Protein AF-A0A1G3V8Z4-F1 (afdb_monomer_lite)

Radius of gyration: 16.44 Å; chains: 1; bounding box: 43×36×38 Å

Structure (mmCIF, N/CA/C/O backbone):
data_AF-A0A1G3V8Z4-F1
#
_entry.id   AF-A0A1G3V8Z4-F1
#
loop_
_atom_site.group_PDB
_atom_site.id
_atom_site.type_symbol
_atom_site.label_atom_id
_atom_site.label_alt_id
_atom_site.label_comp_id
_atom_site.label_asym_id
_atom_site.label_entity_id
_atom_site.label_seq_id
_atom_site.pdbx_PDB_ins_code
_atom_site.Cartn_x
_atom_site.Cartn_y
_atom_site.Cartn_z
_atom_site.occupancy
_atom_site.B_iso_or_equiv
_atom_site.auth_seq_id
_atom_site.auth_comp_id
_atom_site.auth_asym_id
_atom_site.auth_atom_id
_atom_site.pdbx_PDB_model_num
ATOM 1 N N . MET A 1 1 ? 10.107 -20.177 -11.911 1.00 42.72 1 MET A N 1
ATOM 2 C CA . MET A 1 1 ? 11.393 -19.507 -11.635 1.00 42.72 1 MET A CA 1
ATOM 3 C C . MET A 1 1 ? 12.455 -20.242 -12.437 1.00 42.72 1 MET A C 1
ATOM 5 O O . MET A 1 1 ? 12.834 -21.337 -12.050 1.00 42.72 1 MET A O 1
ATOM 9 N N . ILE A 1 2 ? 12.814 -19.734 -13.619 1.00 44.28 2 ILE A N 1
ATOM 10 C CA . ILE A 1 2 ? 13.840 -20.361 -14.463 1.00 44.28 2 ILE A CA 1
ATOM 11 C C . ILE A 1 2 ? 15.127 -19.571 -14.281 1.00 44.28 2 ILE A C 1
ATOM 13 O O . ILE A 1 2 ? 15.196 -18.381 -14.577 1.00 44.28 2 ILE A O 1
ATOM 17 N N . ILE A 1 3 ? 16.106 -20.261 -13.706 1.00 46.72 3 ILE A N 1
ATOM 18 C CA . ILE A 1 3 ? 17.463 -19.794 -13.466 1.00 46.72 3 ILE A CA 1
ATOM 19 C C . ILE A 1 3 ? 18.136 -19.637 -14.830 1.00 46.72 3 ILE A C 1
ATOM 21 O O . ILE A 1 3 ? 18.336 -20.615 -15.544 1.00 46.72 3 ILE A O 1
ATOM 25 N N . GLY A 1 4 ? 18.450 -18.397 -15.198 1.00 43.81 4 GLY A N 1
ATOM 26 C CA . GLY A 1 4 ? 19.042 -18.045 -16.484 1.00 43.81 4 GLY A CA 1
ATOM 27 C C . GLY A 1 4 ? 20.479 -17.560 -16.355 1.00 43.81 4 GLY A C 1
ATOM 28 O O . GLY A 1 4 ? 20.749 -16.394 -16.602 1.00 43.81 4 GLY A O 1
ATOM 29 N N . PHE A 1 5 ? 21.393 -18.468 -16.016 1.00 53.53 5 PHE A N 1
ATOM 30 C CA . PHE A 1 5 ? 22.788 -18.410 -16.472 1.00 53.53 5 PHE A CA 1
ATOM 31 C C . PHE A 1 5 ? 23.198 -19.791 -16.986 1.00 53.53 5 PHE A C 1
ATOM 33 O O . PHE A 1 5 ? 24.190 -20.374 -16.564 1.00 53.53 5 PHE A O 1
ATOM 40 N N . THR A 1 6 ? 22.435 -20.339 -17.928 1.00 53.50 6 THR A N 1
ATOM 41 C CA . THR A 1 6 ? 22.900 -21.466 -18.741 1.00 53.50 6 THR A CA 1
ATOM 42 C C . THR A 1 6 ? 23.665 -20.908 -19.947 1.00 53.50 6 THR A C 1
ATOM 44 O O . THR A 1 6 ? 23.165 -20.792 -21.058 1.00 53.50 6 THR A O 1
ATOM 47 N N . TRP A 1 7 ? 24.896 -20.484 -19.628 1.00 56.97 7 TRP A N 1
ATOM 48 C CA . TRP A 1 7 ? 26.068 -20.233 -20.484 1.00 56.97 7 TRP A CA 1
ATOM 49 C C . TRP A 1 7 ? 26.006 -19.144 -21.574 1.00 56.97 7 TRP A C 1
ATOM 51 O O . TRP A 1 7 ? 26.654 -19.233 -22.609 1.00 56.97 7 TRP A O 1
ATOM 61 N N . GLY A 1 8 ? 25.246 -18.080 -21.340 1.00 53.09 8 GLY A N 1
ATOM 62 C CA . GLY A 1 8 ? 25.107 -16.972 -22.297 1.00 53.09 8 GLY A CA 1
ATOM 63 C C . GLY A 1 8 ? 23.977 -16.026 -21.909 1.00 53.09 8 GLY A C 1
ATOM 64 O O . GLY A 1 8 ? 23.250 -15.532 -22.763 1.00 53.09 8 GLY A O 1
ATOM 65 N N . GLY A 1 9 ? 23.769 -15.858 -20.600 1.00 51.03 9 GLY A N 1
ATOM 66 C CA . GLY A 1 9 ? 22.591 -15.238 -19.998 1.00 51.03 9 GLY A CA 1
ATOM 67 C C . GLY A 1 9 ? 22.675 -13.721 -19.978 1.00 51.03 9 GLY A C 1
ATOM 68 O O . GLY A 1 9 ? 22.992 -13.123 -18.954 1.00 51.03 9 GLY A O 1
ATOM 69 N N . TRP A 1 10 ? 22.366 -13.087 -21.101 1.00 54.66 10 TRP A N 1
ATOM 70 C CA . TRP A 1 10 ? 22.094 -11.656 -21.117 1.00 54.66 10 TRP A CA 1
ATOM 71 C C . TRP A 1 10 ? 20.652 -11.490 -20.655 1.00 54.66 10 TRP A C 1
ATOM 73 O O . TRP A 1 10 ? 19.717 -11.577 -21.451 1.00 54.66 10 TRP A O 1
ATOM 83 N N . VAL A 1 11 ? 20.448 -11.279 -19.353 1.00 57.56 11 VAL A N 1
ATOM 84 C CA . VAL A 1 11 ? 19.196 -10.661 -18.914 1.00 57.56 11 VAL A CA 1
ATOM 85 C C . VAL A 1 11 ? 19.177 -9.298 -19.593 1.00 57.56 11 VAL A C 1
ATOM 87 O O . VAL A 1 11 ? 19.988 -8.429 -19.271 1.00 57.56 11 VAL A O 1
ATOM 90 N N . THR A 1 12 ? 18.336 -9.142 -20.617 1.00 62.09 12 THR A N 1
ATOM 91 C CA . THR A 1 12 ? 18.267 -7.869 -21.338 1.00 62.09 12 THR A CA 1
ATOM 92 C C . THR A 1 12 ? 17.927 -6.772 -20.334 1.00 62.09 12 THR A C 1
ATOM 94 O O . THR A 1 12 ? 17.122 -6.992 -19.424 1.00 62.09 12 THR A O 1
ATOM 97 N N . GLY A 1 13 ? 18.546 -5.595 -20.465 1.00 62.88 13 GLY A N 1
ATOM 98 C CA . GLY A 1 13 ? 18.345 -4.497 -19.513 1.00 62.88 13 GLY A CA 1
ATOM 99 C C . GLY A 1 13 ? 16.862 -4.195 -19.263 1.00 62.88 13 GLY A C 1
ATOM 100 O O . GLY A 1 13 ? 16.480 -3.916 -18.132 1.00 62.88 13 GLY A O 1
ATOM 101 N N . ALA A 1 14 ? 16.014 -4.374 -20.280 1.00 64.25 14 ALA A N 1
ATOM 102 C CA . ALA A 1 14 ? 14.564 -4.234 -20.181 1.00 64.25 14 ALA A CA 1
ATOM 103 C C . ALA A 1 14 ? 13.907 -5.236 -19.208 1.00 64.25 14 ALA A C 1
ATOM 105 O O . ALA A 1 14 ? 13.059 -4.848 -18.405 1.00 64.25 14 ALA A O 1
ATOM 106 N N . THR A 1 15 ? 14.302 -6.514 -19.232 1.00 68.81 15 THR A N 1
ATOM 107 C CA . THR A 1 15 ? 13.779 -7.528 -18.301 1.00 68.81 15 THR A CA 1
ATOM 108 C C . THR A 1 15 ? 14.223 -7.240 -16.868 1.00 68.81 15 THR A C 1
ATOM 110 O O . THR A 1 15 ? 13.401 -7.288 -15.954 1.00 68.81 15 THR A O 1
ATOM 113 N N . SER A 1 16 ? 15.494 -6.874 -16.674 1.00 69.31 16 SER A N 1
ATOM 114 C CA . SER A 1 16 ? 16.013 -6.474 -15.360 1.00 69.31 16 SER A CA 1
ATOM 115 C C . SER A 1 16 ? 15.283 -5.247 -14.813 1.00 69.31 16 SER A C 1
ATOM 117 O O . SER A 1 16 ? 14.857 -5.252 -13.662 1.00 69.31 16 SER A O 1
ATOM 119 N N . GLN A 1 17 ? 15.075 -4.215 -15.638 1.00 72.56 17 GLN A N 1
ATOM 120 C CA . GLN A 1 17 ? 14.360 -2.999 -15.243 1.00 72.56 17 GLN A CA 1
ATOM 121 C C . GLN A 1 17 ? 12.909 -3.275 -14.852 1.00 72.56 17 GLN A C 1
ATOM 123 O O . GLN A 1 17 ? 12.447 -2.743 -13.845 1.00 72.56 17 GLN A O 1
ATOM 128 N N . LYS A 1 18 ? 12.202 -4.137 -15.594 1.00 75.69 18 LYS A N 1
ATOM 129 C CA . LYS A 1 18 ? 10.830 -4.519 -15.245 1.00 75.69 18 LYS A CA 1
ATOM 130 C C . LYS A 1 18 ? 10.768 -5.228 -13.891 1.00 75.69 18 LYS A C 1
ATOM 132 O O . LYS A 1 18 ? 9.950 -4.853 -13.056 1.00 75.69 18 LYS A O 1
ATOM 137 N N . MET A 1 19 ? 11.661 -6.191 -13.646 1.00 76.69 19 MET A N 1
ATOM 138 C CA . MET A 1 19 ? 11.708 -6.888 -12.355 1.00 76.69 19 MET A CA 1
ATOM 139 C C . MET A 1 19 ? 12.045 -5.945 -11.196 1.00 76.69 19 MET A C 1
ATOM 141 O O . MET A 1 19 ? 11.448 -6.053 -10.128 1.00 76.69 19 MET A O 1
ATOM 145 N N . ILE A 1 20 ? 12.963 -4.995 -11.402 1.00 79.81 20 ILE A N 1
ATOM 146 C CA . ILE A 1 20 ? 13.282 -3.974 -10.396 1.00 79.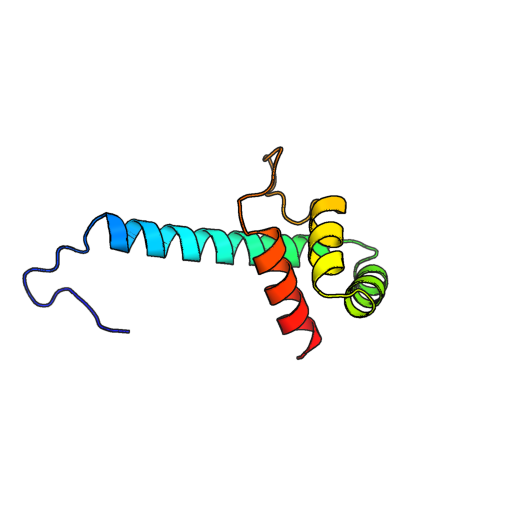81 20 ILE A CA 1
ATOM 147 C C . ILE A 1 20 ? 12.057 -3.094 -10.126 1.00 79.81 20 ILE A C 1
ATOM 149 O O . ILE A 1 20 ? 11.735 -2.856 -8.967 1.00 79.81 20 ILE A O 1
ATOM 153 N N . GLY A 1 21 ? 11.347 -2.649 -11.167 1.00 79.94 21 GLY A N 1
ATOM 154 C CA . GLY A 1 21 ? 10.139 -1.833 -11.022 1.00 79.94 21 GLY A CA 1
ATOM 155 C C . GLY A 1 21 ? 9.044 -2.530 -10.212 1.00 79.94 21 GLY A C 1
ATOM 156 O O . GLY A 1 21 ? 8.496 -1.938 -9.285 1.00 79.94 21 GLY A O 1
ATOM 157 N N . GLU A 1 22 ? 8.777 -3.805 -10.502 1.00 82.19 22 GLU A N 1
ATOM 158 C CA . GLU A 1 22 ? 7.805 -4.610 -9.751 1.00 82.19 22 GLU A CA 1
ATOM 159 C C . GLU A 1 22 ? 8.241 -4.822 -8.291 1.00 82.19 22 GLU A C 1
ATOM 161 O O . GLU A 1 22 ? 7.434 -4.658 -7.376 1.00 82.19 22 GLU A O 1
ATOM 166 N N . ALA A 1 23 ? 9.523 -5.113 -8.047 1.00 82.81 23 ALA A N 1
ATOM 167 C CA . ALA A 1 23 ? 10.057 -5.288 -6.695 1.00 82.81 23 ALA A CA 1
ATOM 168 C C . ALA A 1 23 ? 10.014 -3.990 -5.870 1.00 82.81 23 ALA A C 1
ATOM 170 O O . ALA A 1 23 ? 9.689 -4.013 -4.678 1.00 82.81 23 ALA A O 1
ATOM 171 N N . VAL A 1 24 ? 10.307 -2.849 -6.497 1.00 86.06 24 VAL A N 1
ATOM 172 C CA . VAL A 1 24 ? 10.208 -1.528 -5.866 1.00 86.06 24 VAL A CA 1
ATOM 173 C C . VAL A 1 24 ? 8.757 -1.222 -5.515 1.00 86.06 24 VAL A C 1
ATOM 175 O O . VAL A 1 24 ? 8.483 -0.850 -4.378 1.00 86.06 24 VAL A O 1
ATOM 178 N N . LEU A 1 25 ? 7.821 -1.440 -6.438 1.00 87.69 25 LEU A N 1
ATOM 179 C CA . LEU A 1 25 ? 6.397 -1.203 -6.206 1.00 87.69 25 LEU A CA 1
ATOM 180 C C . LEU A 1 25 ? 5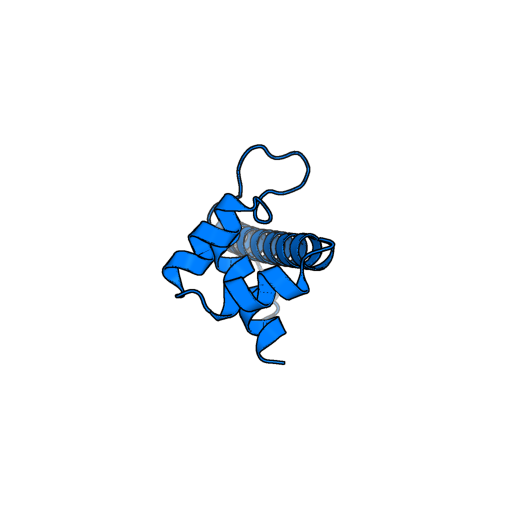.835 -2.107 -5.097 1.00 87.69 25 LEU A C 1
ATOM 182 O O . LEU A 1 25 ? 5.105 -1.628 -4.232 1.00 87.69 25 LEU A O 1
ATOM 186 N N . ALA A 1 26 ? 6.238 -3.379 -5.049 1.00 86.56 26 ALA A N 1
ATOM 187 C CA . ALA A 1 26 ? 5.879 -4.283 -3.956 1.00 86.56 26 ALA A CA 1
ATOM 188 C C . ALA A 1 26 ? 6.436 -3.806 -2.602 1.00 86.56 26 ALA A C 1
ATOM 190 O O . ALA A 1 26 ? 5.734 -3.836 -1.591 1.00 86.56 26 ALA A O 1
ATOM 191 N N . SER A 1 27 ? 7.676 -3.310 -2.584 1.00 87.44 27 SER A N 1
ATOM 192 C CA . SER A 1 27 ? 8.300 -2.759 -1.375 1.00 87.44 27 SER A CA 1
ATOM 193 C C . SER A 1 27 ? 7.587 -1.487 -0.902 1.00 87.44 27 SER A C 1
ATOM 195 O O . SER A 1 27 ? 7.322 -1.326 0.287 1.00 87.44 27 SER A O 1
ATOM 197 N N . GLN A 1 28 ? 7.227 -0.601 -1.834 1.00 88.31 28 GLN A N 1
ATOM 198 C CA . GLN A 1 28 ? 6.476 0.624 -1.554 1.00 88.31 28 GLN A CA 1
ATOM 199 C C . GLN A 1 28 ? 5.073 0.311 -1.022 1.00 88.31 28 GLN A C 1
ATOM 201 O O . GLN A 1 28 ? 4.640 0.913 -0.042 1.00 88.31 28 GLN A O 1
ATOM 206 N N . ALA A 1 29 ? 4.394 -0.686 -1.595 1.00 88.94 29 ALA A N 1
ATOM 207 C CA . ALA A 1 29 ? 3.105 -1.156 -1.098 1.00 88.94 29 ALA A CA 1
ATOM 208 C C . ALA A 1 29 ? 3.207 -1.713 0.330 1.00 88.94 29 ALA A C 1
ATOM 210 O O . ALA A 1 29 ? 2.385 -1.375 1.180 1.00 88.94 29 ALA A O 1
ATOM 211 N N . ALA A 1 30 ? 4.240 -2.507 0.627 1.00 87.38 30 ALA A N 1
ATOM 212 C CA . ALA A 1 30 ? 4.478 -3.019 1.976 1.00 87.38 30 ALA A CA 1
ATOM 213 C C . ALA A 1 30 ? 4.720 -1.887 2.991 1.00 87.38 30 ALA A C 1
ATOM 215 O O . ALA A 1 30 ? 4.216 -1.939 4.112 1.00 87.38 30 ALA A O 1
ATOM 216 N N . ILE A 1 31 ? 5.445 -0.837 2.593 1.00 89.88 31 ILE A N 1
ATOM 217 C CA . ILE A 1 31 ? 5.660 0.351 3.427 1.00 89.88 31 ILE A CA 1
ATOM 218 C C . ILE A 1 31 ? 4.353 1.117 3.635 1.00 89.88 31 ILE A C 1
ATOM 220 O O . ILE A 1 31 ? 4.069 1.506 4.763 1.00 89.88 31 ILE A O 1
ATOM 224 N N . CYS A 1 32 ? 3.536 1.293 2.595 1.00 90.44 32 CYS A N 1
ATOM 225 C CA . CYS A 1 32 ? 2.215 1.915 2.711 1.00 90.44 32 CYS A CA 1
ATOM 226 C C . CYS A 1 32 ? 1.332 1.182 3.727 1.00 90.44 32 CYS A C 1
ATOM 228 O O . CYS A 1 32 ? 0.801 1.793 4.652 1.00 90.44 32 CYS A O 1
ATOM 230 N N . VAL A 1 33 ? 1.267 -0.146 3.633 1.00 89.56 33 VAL A N 1
ATOM 231 C CA . VAL A 1 33 ? 0.549 -0.996 4.590 1.00 89.56 33 VAL A CA 1
ATOM 232 C C . VAL A 1 33 ? 1.100 -0.840 6.013 1.00 89.56 33 VAL A C 1
ATOM 234 O O . VAL A 1 33 ? 0.336 -0.699 6.966 1.00 89.56 33 VAL A O 1
ATOM 237 N N . ALA A 1 34 ? 2.424 -0.825 6.180 1.00 88.75 34 ALA A N 1
ATOM 238 C CA . ALA A 1 34 ? 3.043 -0.635 7.489 1.00 88.75 34 ALA A CA 1
ATOM 239 C C . ALA A 1 34 ? 2.734 0.750 8.084 1.00 88.75 34 ALA A C 1
ATOM 241 O O . ALA A 1 34 ? 2.454 0.855 9.279 1.00 88.75 34 ALA A O 1
ATOM 242 N N . GLN A 1 35 ? 2.752 1.804 7.263 1.00 87.31 35 GLN A N 1
ATOM 243 C CA . GLN A 1 35 ? 2.369 3.157 7.673 1.00 87.31 35 GLN A CA 1
ATOM 244 C C . GLN A 1 35 ? 0.898 3.215 8.093 1.00 87.31 35 GLN A C 1
ATOM 246 O O . GLN A 1 35 ? 0.587 3.788 9.133 1.00 87.31 35 GLN A O 1
ATOM 251 N N . TYR A 1 36 ? 0.022 2.560 7.335 1.00 87.25 36 TYR A N 1
ATOM 252 C CA . TYR A 1 36 ? -1.406 2.476 7.617 1.00 87.25 36 TYR A CA 1
ATOM 253 C C . TYR A 1 36 ? -1.705 1.797 8.962 1.00 87.25 36 TYR A C 1
ATOM 255 O O . TYR A 1 36 ? -2.467 2.309 9.776 1.00 87.25 36 TYR A O 1
ATOM 263 N N . ILE A 1 37 ? -1.064 0.657 9.240 1.00 84.75 37 ILE A N 1
ATOM 264 C CA . ILE A 1 37 ? -1.253 -0.086 10.499 1.00 84.75 37 ILE A CA 1
ATOM 265 C C . ILE A 1 37 ? -0.658 0.668 11.694 1.00 84.75 37 ILE A C 1
ATOM 267 O O . ILE A 1 37 ? -1.155 0.550 12.813 1.00 84.75 37 ILE A O 1
ATOM 271 N N . LYS A 1 38 ? 0.415 1.437 11.474 1.00 86.00 38 LYS A N 1
ATOM 272 C CA . LYS A 1 38 ? 1.061 2.236 12.521 1.00 86.00 38 LYS A CA 1
ATOM 273 C C . LYS A 1 38 ? 0.198 3.415 12.975 1.00 86.00 38 LYS A C 1
ATOM 275 O O . LYS A 1 38 ? 0.454 3.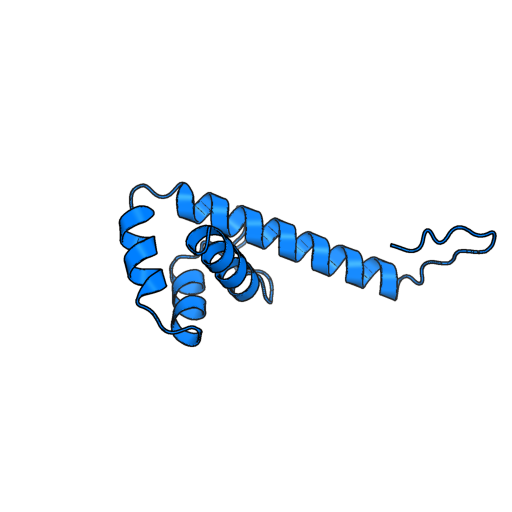962 14.050 1.00 86.00 38 LYS A O 1
ATOM 280 N N . GLU A 1 39 ? -0.798 3.828 12.195 1.00 83.81 39 GLU A N 1
ATOM 281 C CA . GLU A 1 39 ? -1.677 4.903 12.628 1.00 83.81 39 GLU A CA 1
ATOM 282 C C . GLU A 1 39 ? -2.511 4.510 13.855 1.00 83.81 39 GLU A C 1
ATOM 284 O O . GLU A 1 39 ? -3.100 3.428 13.896 1.00 83.81 39 GLU A O 1
ATOM 289 N N . PRO A 1 40 ? -2.651 5.419 14.838 1.00 78.44 40 PRO A N 1
ATOM 290 C CA . PRO A 1 40 ? -3.416 5.152 16.056 1.00 78.44 40 PRO A CA 1
ATOM 291 C C . PRO A 1 40 ? -4.896 4.854 15.774 1.00 78.44 40 PRO A C 1
ATOM 293 O O . PRO A 1 40 ? -5.546 4.168 16.557 1.00 78.44 40 PRO A O 1
ATOM 296 N N . ASN A 1 41 ? -5.414 5.316 14.630 1.00 79.50 41 ASN A N 1
ATOM 297 C CA . ASN A 1 41 ? -6.789 5.091 14.183 1.00 79.50 41 ASN A CA 1
ATOM 298 C C . ASN A 1 41 ? -6.911 3.977 13.126 1.00 79.50 41 ASN A C 1
ATOM 300 O O . ASN A 1 41 ? -7.953 3.868 12.474 1.00 79.50 41 ASN A O 1
ATOM 304 N N . GLY A 1 42 ? -5.880 3.140 12.953 1.00 76.50 42 GLY A N 1
ATOM 305 C CA . GLY A 1 42 ? -5.807 2.139 11.886 1.00 76.50 42 GLY A CA 1
ATOM 306 C C . GLY A 1 42 ? -7.018 1.201 11.832 1.00 76.50 42 GLY A C 1
ATOM 307 O O . GLY A 1 42 ? -7.559 0.972 10.759 1.00 76.50 42 GLY A O 1
ATOM 308 N N . GLN A 1 43 ? -7.536 0.728 12.973 1.00 78.75 43 GLN A N 1
ATOM 309 C CA . GLN A 1 43 ? -8.726 -0.146 12.998 1.00 78.75 43 GLN A CA 1
ATOM 310 C C . GLN A 1 43 ? -10.011 0.543 12.530 1.00 78.75 43 GLN A C 1
ATOM 312 O O . GLN A 1 43 ? -10.847 -0.077 11.875 1.00 78.75 43 GLN A O 1
ATOM 317 N N . GLN A 1 44 ? -10.199 1.813 12.885 1.00 83.44 44 GLN A N 1
ATOM 318 C CA . GLN A 1 44 ? -11.396 2.559 12.504 1.00 83.44 44 GLN A CA 1
ATOM 319 C C . GLN A 1 44 ? -11.345 2.899 11.011 1.00 83.44 44 GLN A C 1
ATOM 321 O O . GLN A 1 44 ? -12.321 2.694 10.291 1.00 83.44 44 GLN A O 1
ATOM 326 N N . LYS A 1 45 ? -10.161 3.295 10.532 1.00 85.12 45 LYS A N 1
ATOM 327 C CA . LYS A 1 45 ? -9.881 3.526 9.115 1.00 85.12 45 LYS A CA 1
ATOM 328 C C . LYS A 1 45 ? -9.996 2.253 8.283 1.00 85.12 45 LYS A C 1
ATOM 330 O O . LYS A 1 45 ? -10.468 2.336 7.155 1.00 85.12 45 LYS A O 1
ATOM 335 N N . LEU A 1 46 ? -9.632 1.091 8.830 1.00 85.19 46 LEU A N 1
ATOM 336 C CA . LEU A 1 46 ? -9.737 -0.193 8.133 1.00 85.19 46 LEU A CA 1
ATOM 337 C C . LEU A 1 46 ? -11.201 -0.570 7.884 1.00 85.19 46 LEU A C 1
ATOM 339 O O . LEU A 1 46 ? -11.548 -0.982 6.783 1.00 85.19 46 LEU A O 1
ATOM 343 N N . LYS A 1 47 ? -12.081 -0.331 8.863 1.00 85.00 47 LYS A N 1
ATOM 344 C CA . LYS A 1 47 ? -13.533 -0.501 8.682 1.00 85.00 47 LYS A CA 1
ATOM 345 C C . LYS A 1 47 ? -14.103 0.460 7.640 1.00 85.00 47 LYS A C 1
ATOM 347 O O . LYS A 1 47 ? -14.933 0.058 6.831 1.00 85.00 47 LYS A O 1
ATOM 352 N N . GLU A 1 48 ? -13.659 1.720 7.648 1.00 86.38 48 GLU A N 1
ATOM 353 C CA . GLU A 1 48 ? -14.016 2.682 6.596 1.00 86.38 48 GLU A CA 1
ATOM 354 C C . GLU A 1 48 ? -13.541 2.181 5.225 1.00 86.38 48 GLU A C 1
ATOM 356 O O . GLU A 1 48 ? -14.318 2.161 4.279 1.00 86.38 48 GLU A O 1
ATOM 361 N N . PHE A 1 49 ? -12.298 1.710 5.127 1.00 88.00 49 PHE A N 1
ATOM 362 C CA . PHE A 1 49 ? -11.699 1.191 3.901 1.00 88.00 49 PHE A CA 1
ATOM 363 C C . PHE A 1 49 ? -12.443 -0.031 3.343 1.00 88.00 49 PHE A C 1
ATOM 365 O O . PHE A 1 49 ? -12.715 -0.094 2.142 1.00 88.00 49 PHE A O 1
ATOM 372 N N . GLU A 1 50 ? -12.820 -0.981 4.200 1.00 85.75 50 GLU A N 1
ATOM 373 C CA . GLU A 1 50 ? -13.620 -2.147 3.810 1.00 85.75 50 GLU A CA 1
ATOM 374 C C . GLU A 1 50 ? -14.994 -1.751 3.263 1.00 85.75 50 GLU A C 1
ATOM 376 O O . GLU A 1 50 ? -15.444 -2.326 2.270 1.00 85.75 50 GLU A O 1
ATOM 381 N N . ALA A 1 51 ? -15.632 -0.745 3.870 1.00 88.44 51 ALA A N 1
ATOM 382 C CA . ALA A 1 51 ? -16.942 -0.247 3.458 1.00 88.44 51 ALA A CA 1
ATOM 383 C C . ALA A 1 51 ? -16.915 0.546 2.138 1.00 88.44 51 ALA A C 1
ATOM 385 O O . ALA A 1 51 ? -17.964 0.775 1.535 1.00 88.44 51 ALA A O 1
ATOM 386 N N . LEU A 1 52 ? -15.737 0.984 1.685 1.00 88.94 52 LEU A N 1
ATOM 387 C CA . LEU A 1 52 ? -15.572 1.706 0.427 1.00 88.94 52 LEU A CA 1
ATOM 388 C C . LEU A 1 52 ? -15.518 0.758 -0.777 1.00 88.94 52 LEU A C 1
ATOM 390 O O . LEU A 1 52 ? -14.976 -0.345 -0.713 1.00 88.94 52 LEU A O 1
ATOM 394 N N . ASP A 1 53 ? -16.015 1.246 -1.913 1.00 86.62 53 ASP A N 1
ATOM 395 C CA . ASP A 1 53 ? -15.845 0.606 -3.218 1.00 86.62 53 ASP A CA 1
ATOM 396 C C . ASP A 1 53 ? -14.378 0.633 -3.674 1.00 86.62 53 ASP A C 1
ATOM 398 O O . ASP A 1 53 ? -13.629 1.553 -3.340 1.00 86.62 53 ASP A O 1
ATOM 402 N N . SER A 1 54 ? -13.982 -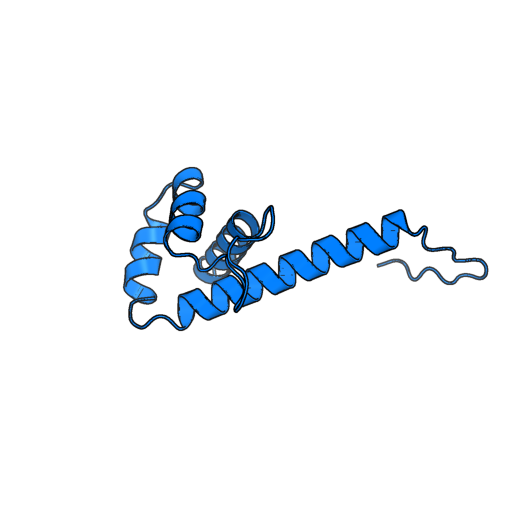0.303 -4.541 1.00 79.06 54 SER A N 1
ATOM 403 C CA . SER A 1 54 ? -12.604 -0.437 -5.044 1.00 79.06 54 SER A CA 1
ATOM 404 C C . SER A 1 54 ? -12.020 0.853 -5.639 1.00 79.06 54 SER A C 1
ATOM 406 O O . SER A 1 54 ? -10.847 1.148 -5.428 1.00 79.06 54 SER A O 1
ATOM 408 N N . TYR A 1 55 ? -12.830 1.663 -6.333 1.00 79.94 55 TYR A N 1
ATOM 409 C CA . TYR A 1 55 ? -12.378 2.947 -6.889 1.00 79.94 55 TYR A CA 1
ATOM 410 C C . TYR A 1 55 ? -12.165 4.015 -5.806 1.00 79.94 55 TYR A C 1
ATOM 412 O O . TYR A 1 55 ? -11.212 4.786 -5.881 1.00 79.94 55 TYR A O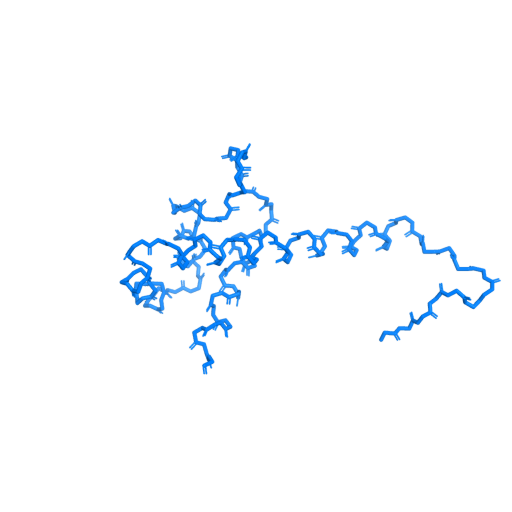 1
ATOM 420 N N . LYS A 1 56 ? -13.000 4.022 -4.757 1.00 88.94 56 LYS A N 1
ATOM 421 C CA . LYS A 1 56 ? -12.863 4.945 -3.621 1.00 88.94 56 LYS A CA 1
ATOM 422 C C . LYS A 1 56 ? -11.722 4.545 -2.694 1.00 88.94 56 LYS A C 1
ATOM 424 O O . LYS A 1 56 ? -11.134 5.414 -2.062 1.00 88.94 56 LYS A O 1
ATOM 429 N N . ARG A 1 57 ? -11.397 3.249 -2.606 1.00 88.12 57 ARG A N 1
ATOM 430 C CA . ARG A 1 57 ? -10.249 2.744 -1.834 1.00 88.12 57 ARG A CA 1
ATOM 431 C C . ARG A 1 57 ? -8.939 3.343 -2.329 1.00 88.12 57 ARG A C 1
ATOM 433 O O . ARG A 1 57 ? -8.117 3.741 -1.513 1.00 88.12 57 ARG A O 1
ATOM 440 N N . TYR A 1 58 ? -8.776 3.464 -3.646 1.00 87.12 58 TYR A N 1
ATOM 441 C CA . TYR A 1 58 ? -7.611 4.118 -4.239 1.00 87.12 58 TYR A CA 1
ATOM 442 C C . TYR A 1 58 ? -7.510 5.589 -3.806 1.00 87.12 58 TYR A C 1
ATOM 444 O O . TYR A 1 58 ? -6.512 5.981 -3.204 1.00 87.12 58 TYR A O 1
ATOM 452 N N . GLU A 1 59 ? -8.575 6.372 -4.010 1.00 87.69 59 GLU A N 1
ATOM 453 C CA . GLU A 1 59 ? -8.607 7.786 -3.603 1.00 87.69 59 GLU A CA 1
ATOM 454 C C . GLU A 1 59 ? -8.431 7.969 -2.092 1.00 87.69 59 GLU A C 1
ATOM 456 O O . GLU A 1 59 ? -7.872 8.965 -1.641 1.00 87.69 59 GLU A O 1
ATOM 461 N N . PHE A 1 60 ? -8.939 7.034 -1.290 1.00 89.94 60 PHE A N 1
ATOM 462 C CA . PHE A 1 60 ? -8.789 7.056 0.158 1.00 89.94 60 PHE A CA 1
ATOM 463 C C . PHE A 1 60 ? -7.321 6.921 0.559 1.00 89.94 60 PHE A C 1
ATOM 465 O O . PHE A 1 60 ? -6.852 7.699 1.390 1.00 89.94 60 PHE A O 1
ATOM 472 N N . ILE A 1 61 ? -6.591 5.992 -0.066 1.00 88.94 61 ILE A N 1
ATOM 473 C CA . ILE A 1 61 ? -5.163 5.805 0.192 1.00 88.94 61 ILE A CA 1
ATOM 474 C C . ILE A 1 61 ? -4.350 7.029 -0.247 1.00 88.94 61 ILE A C 1
ATOM 476 O O . ILE A 1 61 ? -3.522 7.503 0.531 1.00 88.94 61 ILE A O 1
ATOM 480 N N . GLU A 1 62 ? -4.636 7.591 -1.426 1.00 87.19 62 GLU A N 1
ATOM 481 C CA . GLU A 1 62 ? -3.978 8.819 -1.902 1.00 87.19 62 GLU A CA 1
ATOM 482 C C . GLU A 1 62 ? -4.252 10.021 -0.984 1.00 87.19 62 GLU A C 1
ATOM 484 O O . GLU A 1 62 ? -3.354 10.813 -0.690 1.00 87.19 62 GLU A O 1
ATOM 489 N N . LYS A 1 63 ? -5.495 10.168 -0.502 1.00 87.25 63 LYS A N 1
ATOM 490 C CA . LYS A 1 63 ? -5.889 11.265 0.399 1.00 87.25 63 LYS A CA 1
ATOM 491 C C . LYS A 1 63 ? -5.245 11.150 1.774 1.00 87.25 63 LYS A C 1
ATOM 493 O O . LYS A 1 63 ? -4.903 12.177 2.355 1.00 87.25 63 LYS A O 1
ATOM 498 N N . GLY A 1 64 ? -5.088 9.935 2.295 1.00 85.56 64 GLY A N 1
ATOM 499 C CA . GLY A 1 64 ? -4.355 9.719 3.542 1.00 85.56 64 GLY A CA 1
ATOM 500 C C . GLY A 1 64 ? -2.839 9.792 3.383 1.00 85.56 64 GLY A C 1
ATOM 501 O O . GLY A 1 64 ? -2.131 9.966 4.369 1.00 85.56 64 GLY A O 1
ATOM 502 N N . GLY A 1 65 ? -2.332 9.713 2.150 1.00 87.44 65 GLY A N 1
ATOM 503 C CA . GLY A 1 65 ? -0.917 9.887 1.837 1.00 87.44 65 GLY A CA 1
ATOM 504 C C . GLY A 1 65 ? -0.029 8.720 2.263 1.00 87.44 65 GLY A C 1
ATOM 505 O O . GLY A 1 65 ? 1.191 8.875 2.281 1.00 87.44 65 GLY A O 1
ATOM 506 N N . TRP A 1 66 ? -0.600 7.558 2.597 1.00 89.00 66 TRP A N 1
ATOM 507 C CA . TRP A 1 66 ? 0.175 6.367 2.974 1.00 89.00 66 TRP A CA 1
ATOM 508 C C . TRP A 1 66 ? 0.925 5.757 1.783 1.00 89.00 66 TRP A C 1
ATOM 510 O O . TRP A 1 66 ? 1.915 5.051 1.963 1.00 89.00 66 TRP A O 1
ATOM 520 N N . ASP A 1 67 ? 0.479 6.046 0.562 1.00 86.94 67 ASP A N 1
ATOM 521 C CA . ASP A 1 67 ? 1.156 5.703 -0.689 1.00 86.94 67 ASP A CA 1
ATOM 522 C C . ASP A 1 67 ? 2.421 6.537 -0.947 1.00 86.94 67 ASP A C 1
ATOM 524 O O . ASP A 1 67 ? 3.237 6.183 -1.806 1.00 86.94 67 ASP A O 1
ATOM 528 N N . LYS A 1 68 ? 2.622 7.626 -0.196 1.00 89.38 68 LYS A N 1
ATOM 529 C CA . LYS A 1 68 ? 3.847 8.419 -0.247 1.00 89.38 68 LYS A CA 1
ATOM 530 C C . LYS A 1 68 ? 4.931 7.760 0.591 1.00 89.38 68 LYS A C 1
ATOM 532 O O . LYS A 1 68 ? 4.766 7.436 1.769 1.00 89.38 68 LYS A O 1
ATOM 537 N N . MET A 1 69 ? 6.090 7.598 -0.029 1.00 85.19 69 MET A N 1
ATOM 538 C CA . MET A 1 69 ? 7.276 7.128 0.671 1.00 85.19 69 MET A CA 1
ATOM 539 C C . MET A 1 69 ? 7.829 8.243 1.568 1.00 85.19 69 MET A C 1
ATOM 541 O O . MET A 1 69 ? 7.786 9.413 1.175 1.00 85.19 69 MET A O 1
ATOM 545 N N . PRO A 1 70 ? 8.396 7.915 2.742 1.00 83.19 70 PRO A N 1
ATOM 546 C CA . PRO A 1 70 ? 9.025 8.908 3.605 1.00 83.19 70 PRO A CA 1
ATOM 547 C C . PRO A 1 70 ? 10.066 9.738 2.841 1.00 83.19 70 PRO A C 1
ATOM 549 O O . PRO A 1 70 ? 10.994 9.189 2.248 1.00 83.19 70 PRO A O 1
ATOM 552 N N . GLY A 1 71 ? 9.898 11.062 2.840 1.00 81.88 71 GLY A N 1
ATOM 553 C CA . GLY A 1 71 ? 10.770 11.992 2.112 1.00 81.88 71 GLY A CA 1
ATOM 554 C C . GLY A 1 71 ? 10.384 12.254 0.650 1.00 81.88 71 GLY A C 1
ATOM 555 O O . GLY A 1 71 ? 11.098 12.991 -0.023 1.00 81.88 71 GLY A O 1
ATOM 556 N N . GLN A 1 72 ? 9.275 11.698 0.150 1.00 82.50 72 GLN A N 1
ATOM 557 C CA . GLN A 1 72 ? 8.738 12.007 -1.179 1.00 82.50 72 GLN A CA 1
ATOM 558 C C . GLN A 1 72 ? 7.489 12.892 -1.092 1.00 82.50 72 GLN A C 1
ATOM 560 O O . GLN A 1 72 ? 6.607 12.675 -0.264 1.00 82.50 72 GLN A O 1
ATOM 565 N N . GLU A 1 73 ? 7.380 13.877 -1.989 1.00 79.75 73 GLU A N 1
ATOM 566 C CA . GLU A 1 73 ? 6.212 14.772 -2.053 1.00 79.75 73 GLU A CA 1
ATOM 567 C C . GLU A 1 73 ? 4.986 14.109 -2.706 1.00 79.75 73 GLU A C 1
ATOM 569 O O . GLU A 1 73 ? 3.835 14.448 -2.397 1.00 79.75 73 GLU A O 1
ATOM 574 N N . LYS A 1 74 ? 5.233 13.154 -3.612 1.00 81.94 74 LYS A N 1
ATOM 575 C CA . LYS A 1 74 ? 4.227 12.442 -4.408 1.00 81.94 74 LYS A CA 1
ATOM 576 C C . LYS A 1 74 ? 4.465 10.940 -4.338 1.00 81.94 74 LYS A C 1
ATOM 578 O O . LYS A 1 74 ? 5.606 10.500 -4.222 1.00 81.94 74 LYS A O 1
ATOM 583 N N . ALA A 1 75 ? 3.387 10.173 -4.429 1.00 83.19 75 ALA A N 1
ATOM 584 C CA . ALA A 1 75 ? 3.464 8.727 -4.504 1.00 83.19 75 ALA A CA 1
ATOM 585 C C . ALA A 1 75 ? 3.988 8.262 -5.868 1.00 83.19 75 ALA A C 1
ATOM 587 O O . ALA A 1 75 ? 3.826 8.939 -6.888 1.00 83.19 75 ALA A O 1
ATOM 588 N N . GLY A 1 76 ? 4.613 7.085 -5.875 1.00 80.88 76 GLY A N 1
ATOM 589 C CA . GLY A 1 76 ? 4.985 6.401 -7.107 1.00 80.88 76 GLY A CA 1
ATOM 590 C C . GLY A 1 76 ? 3.748 5.933 -7.876 1.00 80.88 76 GLY A C 1
ATOM 591 O O . GLY A 1 76 ? 2.718 5.592 -7.289 1.00 80.88 76 GLY A O 1
ATOM 592 N N . TYR A 1 77 ? 3.850 5.879 -9.204 1.00 80.25 77 TYR A N 1
ATOM 593 C CA . TYR A 1 77 ? 2.762 5.379 -10.042 1.00 80.25 77 TYR A CA 1
ATOM 594 C C . TYR A 1 77 ? 2.423 3.925 -9.681 1.00 80.25 77 TYR A C 1
ATOM 596 O O . TYR A 1 77 ? 3.299 3.063 -9.660 1.00 80.25 77 TYR A O 1
ATOM 604 N N . GLY A 1 78 ? 1.147 3.657 -9.394 1.00 84.62 78 GLY A N 1
ATOM 605 C CA . GLY A 1 78 ? 0.658 2.322 -9.043 1.00 84.62 78 GLY A CA 1
ATOM 606 C C . GLY A 1 78 ? 0.850 1.913 -7.578 1.00 84.62 78 GLY A C 1
ATOM 607 O O . GLY A 1 78 ? 0.348 0.858 -7.193 1.00 84.62 78 GLY A O 1
ATOM 608 N N . VAL A 1 79 ? 1.495 2.735 -6.738 1.00 88.00 79 VAL A N 1
ATOM 609 C CA . VAL A 1 79 ? 1.715 2.412 -5.313 1.00 88.00 79 VAL A CA 1
ATOM 610 C C . VAL A 1 79 ? 0.405 2.358 -4.541 1.00 88.00 79 VAL A C 1
ATOM 612 O O . VAL A 1 79 ? 0.179 1.392 -3.819 1.00 88.00 79 VAL A O 1
ATOM 615 N N . ALA A 1 80 ? -0.489 3.332 -4.727 1.00 88.56 80 ALA A N 1
ATOM 616 C CA . ALA A 1 80 ? -1.794 3.331 -4.067 1.00 88.56 80 ALA A CA 1
ATOM 617 C C . ALA A 1 80 ? -2.621 2.089 -4.447 1.00 88.56 80 ALA A C 1
ATOM 619 O O . ALA A 1 80 ? -3.157 1.415 -3.571 1.00 88.56 80 ALA A O 1
A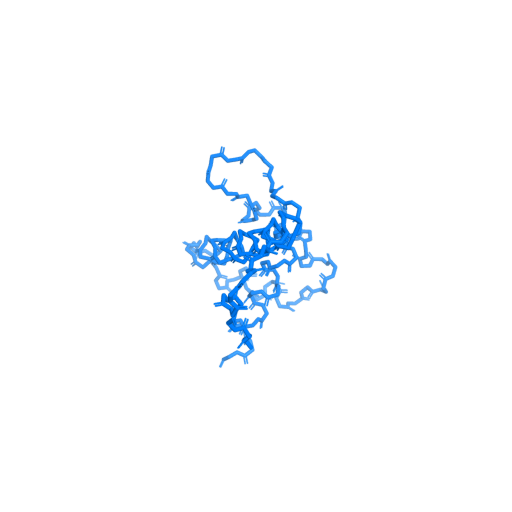TOM 620 N N . SER A 1 81 ? -2.637 1.697 -5.726 1.00 88.94 81 SER A N 1
ATOM 621 C CA . SER A 1 81 ? -3.332 0.478 -6.175 1.00 88.94 81 SER A CA 1
ATOM 622 C C . SER A 1 81 ? -2.717 -0.797 -5.587 1.00 88.94 81 SER A C 1
ATOM 624 O O . SER A 1 81 ? -3.433 -1.715 -5.180 1.00 88.94 81 SER A O 1
ATOM 626 N N . ALA A 1 82 ? -1.387 -0.867 -5.530 1.00 90.44 82 ALA A N 1
ATOM 627 C CA . ALA A 1 82 ? -0.679 -1.992 -4.932 1.00 90.44 82 ALA A CA 1
ATOM 628 C C . ALA A 1 82 ? -0.899 -2.060 -3.414 1.00 90.44 82 ALA A C 1
ATOM 630 O O . ALA A 1 82 ? -1.057 -3.145 -2.860 1.00 90.44 82 ALA A O 1
ATOM 631 N N . CYS A 1 83 ? -0.984 -0.906 -2.753 1.00 90.69 83 CYS A N 1
ATOM 632 C CA . CYS A 1 83 ? -1.294 -0.803 -1.335 1.00 90.69 83 CYS A CA 1
ATOM 633 C C . CYS A 1 83 ? -2.725 -1.255 -1.031 1.00 90.69 83 CYS A C 1
ATOM 635 O O . CYS A 1 83 ? -2.913 -2.049 -0.114 1.00 90.69 83 CYS A O 1
ATOM 637 N N . VAL A 1 84 ? -3.715 -0.851 -1.839 1.00 90.88 84 VAL A N 1
ATOM 638 C CA . VAL A 1 84 ? -5.096 -1.363 -1.749 1.00 90.88 84 VAL A CA 1
ATOM 639 C C . VAL A 1 84 ? -5.104 -2.888 -1.831 1.00 90.88 84 VAL A C 1
ATOM 641 O O . VAL A 1 84 ? -5.676 -3.543 -0.966 1.00 90.88 84 VAL A O 1
ATOM 644 N N . THR A 1 85 ? -4.399 -3.457 -2.812 1.00 90.06 85 THR A N 1
ATOM 645 C CA . THR A 1 85 ? -4.291 -4.917 -2.976 1.00 90.06 85 THR A CA 1
ATOM 646 C C . THR A 1 85 ? -3.644 -5.577 -1.750 1.00 90.06 85 THR A C 1
ATOM 648 O O . THR A 1 85 ? -4.094 -6.626 -1.294 1.00 90.06 85 THR A O 1
ATOM 651 N N . GLY A 1 86 ? -2.603 -4.955 -1.186 1.00 87.88 86 GLY A N 1
ATOM 652 C CA . GLY A 1 86 ? -1.936 -5.423 0.029 1.00 87.88 86 GLY A CA 1
ATOM 653 C C . GLY A 1 86 ? -2.836 -5.383 1.267 1.00 87.88 86 GLY A C 1
ATOM 654 O O . GLY A 1 86 ? -2.865 -6.346 2.030 1.00 87.88 86 GLY A O 1
ATOM 655 N N . LEU A 1 87 ? -3.609 -4.308 1.446 1.00 87.44 87 LEU A N 1
ATOM 656 C CA . LEU A 1 87 ? -4.581 -4.174 2.534 1.00 87.44 87 LEU A CA 1
ATOM 657 C C . LEU A 1 87 ? -5.725 -5.183 2.393 1.00 87.44 87 LEU A C 1
ATOM 659 O O . LEU A 1 87 ? -6.070 -5.848 3.365 1.00 87.44 87 LEU A O 1
ATOM 663 N N . GLU A 1 88 ? -6.267 -5.366 1.188 1.00 87.62 88 GLU A N 1
ATOM 664 C CA . GLU A 1 88 ? -7.290 -6.384 0.916 1.00 87.62 88 GLU A CA 1
ATOM 665 C C . GLU A 1 88 ? -6.787 -7.803 1.218 1.00 87.62 88 GLU A C 1
ATOM 667 O O . GLU A 1 88 ? -7.532 -8.622 1.761 1.00 87.62 88 GLU A O 1
ATOM 672 N N . ALA A 1 89 ? -5.520 -8.097 0.905 1.00 85.69 89 ALA A N 1
ATOM 673 C CA . ALA A 1 89 ? -4.894 -9.377 1.227 1.00 85.69 89 ALA A CA 1
ATOM 674 C C . ALA A 1 89 ? -4.684 -9.582 2.737 1.00 85.69 89 ALA A C 1
ATOM 676 O O . ALA A 1 89 ? -4.737 -10.721 3.201 1.00 85.69 89 ALA A O 1
ATOM 677 N N . LEU A 1 90 ? -4.463 -8.509 3.505 1.00 80.44 90 LEU A N 1
ATOM 678 C CA . LEU A 1 90 ? -4.400 -8.572 4.968 1.00 80.44 90 LEU A CA 1
ATOM 679 C C . LEU A 1 90 ? -5.775 -8.758 5.611 1.00 80.44 90 LEU A C 1
ATOM 681 O O . LEU A 1 90 ? -5.883 -9.509 6.570 1.00 80.44 90 LEU A O 1
ATOM 685 N N . ILE A 1 91 ? -6.805 -8.098 5.082 1.00 78.44 91 ILE A N 1
ATOM 686 C CA . ILE A 1 91 ? -8.187 -8.185 5.576 1.00 78.44 91 ILE A CA 1
ATOM 687 C C . ILE A 1 91 ? -8.785 -9.580 5.357 1.00 78.44 91 ILE A C 1
ATOM 689 O O . ILE A 1 91 ? -9.518 -10.089 6.198 1.00 78.44 91 ILE A O 1
ATOM 693 N N . LYS A 1 92 ? -8.494 -10.212 4.213 1.00 68.19 92 LYS A N 1
ATOM 694 C CA . LYS A 1 92 ? -9.022 -11.544 3.867 1.00 68.19 92 LYS A CA 1
ATOM 695 C C . LYS A 1 92 ? -8.419 -12.702 4.673 1.00 68.19 92 LYS A C 1
ATOM 697 O O . LYS A 1 92 ? -8.817 -13.843 4.433 1.00 68.19 92 LYS A O 1
ATOM 702 N N . LYS A 1 93 ? -7.440 -12.442 5.537 1.00 54.34 93 LYS A N 1
ATOM 703 C CA . LYS A 1 93 ? -6.672 -13.460 6.255 1.00 54.34 93 LYS A CA 1
ATOM 704 C C . LYS A 1 93 ? -7.143 -13.598 7.697 1.00 54.34 93 LYS A C 1
ATOM 706 O O . LYS A 1 93 ? -7.203 -14.760 8.151 1.00 54.34 93 LYS A O 1
#

Foldseek 3Di:
DDDPPPPPRDPDVVNVVVVVVVVVLLVLLVQLLVVLCPDPCNVVVLVVLVPDDLVVQLVSSVVVCSQPDVPGPHHDPCSSVSNNVVSVVVVVD

Secondary structure (DSSP, 8-state):
-----SSS----HHHHHHHHHHHHHHHHHHHHHHHHHHSTTHHHHHHHHHHS-HHHHHHHHHHHTTTSPTT-SSPPTTHHHHHHHHHHHHHT-

pLDDT: mean 79.51, std 12.65, range [42.72, 90.88]

Sequence (93 aa):
MIIGFTWGGWVTGATSQKMIGEAVLASQAAICVAQYIKEPNGQQKLKEFEALDSYKRYEFIEKGGWDKMPGQEKAGYGVASACVTGLEALIKK